Protein AF-A0A9X9LPB0-F1 (afdb_monomer)

Radius of gyration: 14.58 Å; Cα contacts (8 Å, |Δi|>4): 111; chains: 1; bounding box: 39×26×36 Å

pLDDT: mean 71.92, std 12.3, range [41.28, 88.25]

InterPro domains:
  IPR000630 Small ribosomal subunit protein uS8 [PTHR11758] (11-104)
  IPR035987 Small ribosomal subunit protein uS8 superfamily [SSF56047] (11-104)

Secondary structure (DSSP, 8-state):
-HHHH-B--TTT--EEEE-S--TTHHHHHHHHHHHHEEEEEETTTTEEEEEE-S--------SS-----GGGHHHHHHHH-SBTTB---EEEETTEEEETTTT-

Solvent-accessible surface area (backbone atoms only — not comparable to full-atom values): 6801 Å² total; per-residue (Å²): 109,72,88,78,24,59,58,58,57,94,82,80,54,46,50,32,44,38,62,74,70,44,89,66,56,55,55,49,49,52,62,52,32,77,75,66,44,51,78,50,72,47,86,89,67,55,35,39,39,35,42,49,80,76,78,80,86,82,85,86,81,76,81,76,83,75,90,77,55,84,85,50,48,64,61,52,43,66,74,73,32,95,41,94,93,42,83,85,61,78,42,84,53,101,91,39,67,37,41,66,84,76,69,109

Nearest PDB structures (foldseek):
  6zj3-assembly1_SJ  TM=8.717E-01  e=4.193E-08  Euglena gracilis
  5juu-assembly1_TB  TM=8.291E-01  e=1.051E-08  Saccharomyces cerevisiae
  6y7c-assembly1_W  TM=8.686E-01  e=5.743E-08  Saccharomyces cerevisiae S288C
  7wtp-assembly1_SW  TM=7.767E-01  e=1.971E-08  Saccharomyces cerevisiae
  6zu5-assembly1_SW0  TM=8.523E-01  e=6.423E-06  Paranosema locustae

Foldseek 3Di:
DVVPQFPDPDDDALKTKGPAQDPQVVLVVVQVCVPFWDWDDPPPPNIIIIRGPPPDPDDDDDPPQDDDDLVCVVVVCVVPPPDPVGDWDWHQDPVGTDTNVRVD

Sequence (104 aa):
MLSRSLTVPRREAKVGLIRPYSKVNIPFLTVITKQEFEITADHQAENIVVNLTGRLNLCGVINPRFSVQLKDLEKWQNNLLPSYQFGFIVLTTSAGFMNREEAR

Structure (mmCIF, N/CA/C/O backbone):
data_AF-A0A9X9LPB0-F1
#
_entry.id   AF-A0A9X9LPB0-F1
#
loop_
_atom_site.group_PDB
_atom_site.id
_atom_site.type_symbol
_atom_site.label_atom_id
_atom_site.label_alt_id
_atom_site.label_comp_id
_atom_site.label_asym_id
_atom_site.label_entity_id
_atom_site.label_seq_id
_atom_site.pdbx_PDB_ins_code
_atom_site.Cartn_x
_atom_site.Cartn_y
_atom_site.Cartn_z
_atom_site.occupancy
_atom_site.B_iso_or_equiv
_atom_site.auth_seq_id
_atom_site.auth_comp_id
_atom_site.auth_asym_id
_atom_site.auth_atom_id
_atom_site.pdbx_PDB_model_num
ATOM 1 N N . MET A 1 1 ? 8.627 -9.222 -2.392 1.00 46.34 1 MET A N 1
ATOM 2 C CA . MET A 1 1 ? 9.188 -8.924 -3.730 1.00 46.34 1 MET A CA 1
ATOM 3 C C . MET A 1 1 ? 9.549 -7.447 -3.831 1.00 46.34 1 MET A C 1
ATOM 5 O O . MET A 1 1 ? 10.728 -7.167 -3.964 1.00 46.34 1 MET A O 1
ATOM 9 N N . LEU A 1 2 ? 8.602 -6.523 -3.612 1.00 51.59 2 LEU A N 1
ATOM 10 C CA . LEU A 1 2 ? 8.854 -5.069 -3.640 1.00 51.59 2 LEU A CA 1
ATOM 11 C C . LEU A 1 2 ? 9.904 -4.577 -2.622 1.00 51.59 2 LEU A C 1
ATOM 13 O O . LEU A 1 2 ? 10.730 -3.740 -2.964 1.00 51.59 2 LEU A O 1
ATOM 17 N N . SER A 1 3 ? 9.954 -5.160 -1.417 1.00 41.62 3 SER A N 1
ATOM 18 C CA . SER A 1 3 ? 10.933 -4.790 -0.378 1.00 41.62 3 SER A CA 1
ATOM 19 C C . SER A 1 3 ? 12.393 -5.125 -0.713 1.00 41.62 3 SER A C 1
ATOM 21 O O . SER A 1 3 ? 13.296 -4.613 -0.064 1.00 41.62 3 SER A O 1
ATOM 23 N N . ARG A 1 4 ? 12.634 -6.001 -1.699 1.00 41.28 4 ARG A N 1
ATOM 24 C CA . ARG A 1 4 ? 13.970 -6.506 -2.059 1.00 41.28 4 ARG A CA 1
ATOM 25 C C . ARG A 1 4 ? 14.416 -6.064 -3.459 1.00 41.28 4 ARG A C 1
ATOM 27 O O . ARG A 1 4 ? 15.598 -6.153 -3.761 1.00 41.28 4 ARG A O 1
ATOM 34 N N . SER A 1 5 ? 13.484 -5.610 -4.303 1.00 43.50 5 SER A N 1
ATOM 35 C CA . SER A 1 5 ? 13.745 -5.198 -5.688 1.00 43.50 5 SER A CA 1
ATOM 36 C C . SER A 1 5 ? 13.991 -3.702 -5.854 1.00 43.50 5 SER A C 1
ATOM 38 O O . SER A 1 5 ? 14.639 -3.320 -6.819 1.00 43.50 5 SER A O 1
ATOM 40 N N . LEU A 1 6 ? 13.487 -2.861 -4.944 1.00 51.38 6 LEU A N 1
ATOM 41 C CA . LEU A 1 6 ? 13.708 -1.413 -4.963 1.00 51.38 6 LEU A CA 1
ATOM 42 C C . LEU A 1 6 ? 15.127 -1.100 -4.475 1.00 51.38 6 LEU A C 1
ATOM 44 O O . LEU A 1 6 ? 15.359 -0.797 -3.307 1.00 51.38 6 LEU A O 1
ATOM 48 N N . THR A 1 7 ? 16.098 -1.196 -5.381 1.00 46.16 7 THR A N 1
ATOM 49 C CA . THR A 1 7 ? 17.438 -0.659 -5.128 1.00 46.16 7 THR A CA 1
ATOM 50 C C . THR A 1 7 ? 17.371 0.842 -5.369 1.00 46.16 7 THR A C 1
ATOM 52 O O . THR A 1 7 ? 17.422 1.285 -6.512 1.00 46.16 7 THR A O 1
ATOM 55 N N . VAL A 1 8 ? 17.200 1.619 -4.299 1.00 53.59 8 VAL A N 1
ATOM 56 C CA . VAL A 1 8 ? 17.291 3.083 -4.349 1.00 53.59 8 VAL A CA 1
ATOM 57 C C . VAL A 1 8 ? 18.749 3.469 -4.060 1.00 53.59 8 VAL A C 1
ATOM 59 O O . VAL A 1 8 ? 19.234 3.197 -2.957 1.00 53.59 8 VAL A O 1
ATOM 62 N N . PRO A 1 9 ? 19.494 4.051 -5.022 1.00 43.97 9 PRO A N 1
ATOM 63 C CA . PRO A 1 9 ? 20.860 4.513 -4.793 1.00 43.97 9 PRO A CA 1
ATOM 64 C C . PRO A 1 9 ? 20.909 5.501 -3.626 1.00 43.97 9 PRO A C 1
ATOM 66 O O . PRO A 1 9 ? 20.169 6.482 -3.581 1.00 43.97 9 PRO A O 1
ATOM 69 N N . ARG A 1 10 ? 21.796 5.227 -2.669 1.00 48.44 10 ARG A N 1
ATOM 70 C CA . ARG A 1 10 ? 21.718 5.694 -1.279 1.00 48.44 10 ARG A CA 1
ATOM 71 C C . ARG A 1 10 ? 21.913 7.196 -1.028 1.00 48.44 10 ARG A C 1
ATOM 73 O O . ARG A 1 10 ? 22.097 7.543 0.133 1.00 48.44 10 ARG A O 1
ATOM 80 N N . ARG A 1 11 ? 21.900 8.085 -2.030 1.00 47.09 11 ARG A N 1
ATOM 81 C CA . ARG A 1 11 ? 22.118 9.523 -1.771 1.00 47.09 11 ARG A CA 1
ATOM 82 C C . ARG A 1 11 ? 21.291 10.555 -2.532 1.00 47.09 11 ARG A C 1
ATOM 84 O O . ARG A 1 11 ? 21.123 11.613 -1.961 1.00 47.09 11 ARG A O 1
ATOM 91 N N . GLU A 1 12 ? 20.724 10.306 -3.710 1.00 48.53 12 GLU A N 1
ATOM 92 C CA . GLU A 1 12 ? 20.001 11.388 -4.429 1.00 48.53 12 GLU A CA 1
ATOM 93 C C . GLU A 1 12 ? 19.165 10.898 -5.622 1.00 48.53 12 GLU A C 1
ATOM 95 O O . GLU A 1 12 ? 18.697 11.677 -6.452 1.00 48.53 12 GLU A O 1
ATOM 100 N N . ALA A 1 13 ? 18.988 9.586 -5.761 1.00 52.31 13 ALA A N 1
ATOM 101 C CA . ALA A 1 13 ? 18.378 9.041 -6.958 1.00 52.31 13 ALA A CA 1
ATOM 102 C C . ALA A 1 13 ? 16.851 9.076 -6.858 1.00 52.31 13 ALA A C 1
ATOM 104 O O . ALA A 1 13 ? 16.228 8.237 -6.210 1.00 52.31 13 ALA A O 1
ATOM 105 N N . LYS A 1 14 ? 16.258 10.009 -7.606 1.00 58.78 14 LYS A N 1
ATOM 106 C CA . LYS A 1 14 ? 14.830 10.078 -7.955 1.00 58.78 14 LYS A CA 1
ATOM 107 C C . LYS A 1 14 ? 14.360 8.892 -8.809 1.00 58.78 14 LYS A C 1
ATOM 109 O O . LYS A 1 14 ? 13.255 8.930 -9.322 1.00 58.78 14 LYS A O 1
ATOM 114 N N . VAL A 1 15 ? 15.185 7.865 -9.015 1.00 61.22 15 VAL A N 1
ATOM 115 C CA . VAL A 1 15 ? 14.931 6.780 -9.966 1.00 61.22 15 VAL A CA 1
ATOM 116 C C . VAL A 1 15 ? 15.126 5.443 -9.260 1.00 61.22 15 VAL A C 1
ATOM 118 O O . VAL A 1 15 ? 16.235 5.102 -8.845 1.00 61.22 15 VAL A O 1
ATOM 121 N N . GLY A 1 16 ? 14.033 4.702 -9.095 1.00 69.56 16 GLY A N 1
ATOM 122 C CA . GLY A 1 16 ? 14.012 3.345 -8.564 1.00 69.56 16 GLY A CA 1
ATOM 123 C C . GLY A 1 16 ? 13.871 2.331 -9.694 1.00 69.56 16 GLY A C 1
ATOM 124 O O . GLY A 1 16 ? 12.967 2.432 -10.520 1.00 69.56 16 GLY A O 1
ATOM 125 N N . LEU A 1 17 ? 14.750 1.331 -9.723 1.00 69.75 17 LEU A N 1
ATOM 126 C CA . LEU A 1 17 ? 14.654 0.208 -10.656 1.00 69.75 17 LEU A CA 1
ATOM 127 C C . LEU A 1 17 ? 13.928 -0.950 -9.973 1.00 69.75 17 LEU A C 1
ATOM 129 O O . LEU A 1 17 ? 14.321 -1.358 -8.883 1.00 69.75 17 LEU A O 1
ATOM 133 N N . ILE A 1 18 ? 12.893 -1.497 -10.611 1.00 74.12 18 ILE A N 1
ATOM 134 C CA . ILE A 1 18 ? 12.177 -2.685 -10.137 1.00 74.12 18 ILE A CA 1
ATOM 135 C C . ILE A 1 18 ? 12.466 -3.846 -11.089 1.00 74.12 18 ILE A C 1
ATOM 137 O O . ILE A 1 18 ? 12.132 -3.794 -12.273 1.00 74.12 18 ILE A O 1
ATOM 141 N N . ARG A 1 19 ? 13.049 -4.917 -10.536 1.00 67.56 19 ARG A N 1
ATOM 142 C CA . ARG A 1 19 ? 13.221 -6.225 -11.189 1.00 67.56 19 ARG A CA 1
ATOM 143 C C . ARG A 1 19 ? 12.508 -7.309 -10.373 1.00 67.56 19 ARG A C 1
ATOM 145 O O . ARG A 1 19 ? 12.708 -7.314 -9.154 1.00 67.56 19 ARG A O 1
ATOM 152 N N . PRO A 1 20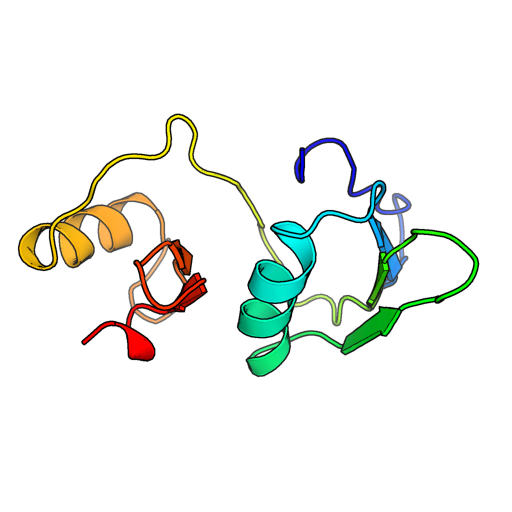 ? 11.735 -8.253 -10.950 1.00 65.56 20 PRO A N 1
ATOM 153 C CA . PRO A 1 20 ? 11.376 -8.479 -12.360 1.00 65.56 20 PRO A CA 1
ATOM 154 C C . PRO A 1 20 ? 10.000 -7.902 -12.766 1.00 65.56 20 PRO A C 1
ATOM 156 O O . PRO A 1 20 ? 9.148 -7.611 -11.915 1.00 65.56 20 PRO A O 1
ATOM 159 N N . TYR A 1 21 ? 9.763 -7.807 -14.078 1.00 66.94 21 TYR A N 1
ATOM 160 C CA . TYR A 1 21 ? 8.455 -7.520 -14.671 1.00 66.94 21 TYR A CA 1
ATOM 161 C C . TYR A 1 21 ? 7.443 -8.603 -14.276 1.00 66.94 21 TYR A C 1
ATOM 163 O O . TYR A 1 21 ? 7.612 -9.781 -14.581 1.00 66.94 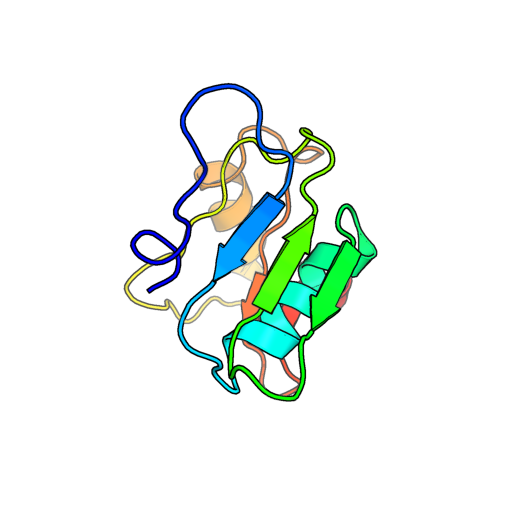21 TYR A O 1
ATOM 171 N N . SER A 1 22 ? 6.380 -8.227 -13.562 1.00 68.81 22 SER A N 1
ATOM 172 C CA . SER A 1 22 ? 5.321 -9.168 -13.194 1.00 68.81 22 SER A CA 1
ATOM 173 C C . SER A 1 22 ? 3.949 -8.586 -13.502 1.00 68.81 22 SER A C 1
ATOM 175 O O . SER A 1 22 ? 3.713 -7.391 -13.312 1.00 68.81 22 SER A O 1
ATOM 177 N N . LYS A 1 23 ? 3.018 -9.458 -13.914 1.00 71.81 23 LYS A N 1
ATOM 178 C CA . LYS A 1 23 ? 1.614 -9.105 -14.197 1.00 71.81 23 LYS A CA 1
ATOM 179 C C . LYS A 1 23 ? 0.905 -8.448 -13.008 1.00 71.81 23 LYS A C 1
ATOM 181 O O . LYS A 1 23 ? -0.108 -7.794 -13.192 1.00 71.81 23 LYS A O 1
ATOM 186 N N . VAL A 1 24 ? 1.432 -8.635 -11.798 1.00 74.88 24 VAL A N 1
ATOM 187 C CA . VAL A 1 24 ? 0.893 -8.073 -10.555 1.00 74.88 24 VAL A CA 1
ATOM 188 C C . VAL A 1 24 ? 1.474 -6.690 -10.258 1.00 74.88 24 VAL A C 1
ATOM 190 O O . VAL A 1 24 ? 0.760 -5.823 -9.762 1.00 74.88 24 VAL A O 1
ATOM 193 N N . ASN A 1 25 ? 2.750 -6.457 -10.577 1.00 75.50 25 ASN A N 1
ATOM 194 C CA . ASN A 1 25 ? 3.414 -5.194 -10.256 1.00 75.50 25 ASN A CA 1
ATOM 195 C C . ASN A 1 25 ? 2.925 -4.040 -11.144 1.00 75.50 25 ASN A C 1
ATOM 197 O O . ASN A 1 25 ? 2.833 -2.923 -10.659 1.00 75.50 25 ASN A O 1
ATOM 201 N N . ILE A 1 26 ? 2.586 -4.282 -12.414 1.00 76.75 26 ILE A N 1
ATOM 202 C CA . ILE A 1 26 ? 2.200 -3.201 -13.345 1.00 76.75 26 ILE A CA 1
ATOM 203 C C . ILE A 1 26 ? 0.840 -2.591 -12.987 1.00 76.75 26 ILE A C 1
ATOM 205 O O . ILE A 1 26 ? 0.774 -1.368 -12.861 1.00 76.75 26 ILE A O 1
ATOM 209 N N . PRO A 1 27 ? -0.233 -3.375 -12.753 1.00 78.00 27 PRO A N 1
ATOM 210 C CA . PRO A 1 27 ? -1.511 -2.797 -12.348 1.00 78.00 27 PRO A CA 1
ATOM 211 C C . PRO A 1 27 ? -1.406 -2.122 -10.978 1.00 78.00 27 PRO A C 1
ATOM 213 O O . PRO A 1 27 ? -1.964 -1.051 -10.777 1.00 78.00 27 PRO A O 1
ATOM 216 N N . PHE A 1 28 ? -0.624 -2.700 -10.059 1.00 78.12 28 PHE A N 1
ATOM 217 C CA . PHE A 1 28 ? -0.353 -2.102 -8.752 1.00 78.12 28 PHE A CA 1
ATOM 218 C C . PHE A 1 28 ? 0.344 -0.739 -8.869 1.00 78.12 28 PHE A C 1
ATOM 220 O O . PHE A 1 28 ? -0.100 0.238 -8.271 1.00 78.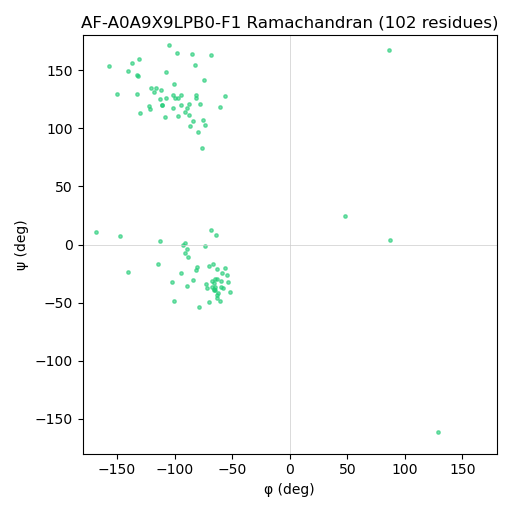12 28 PHE A O 1
ATOM 227 N N . LEU A 1 29 ? 1.403 -0.650 -9.678 1.00 76.50 29 LEU A N 1
ATOM 228 C CA . LEU A 1 29 ? 2.106 0.60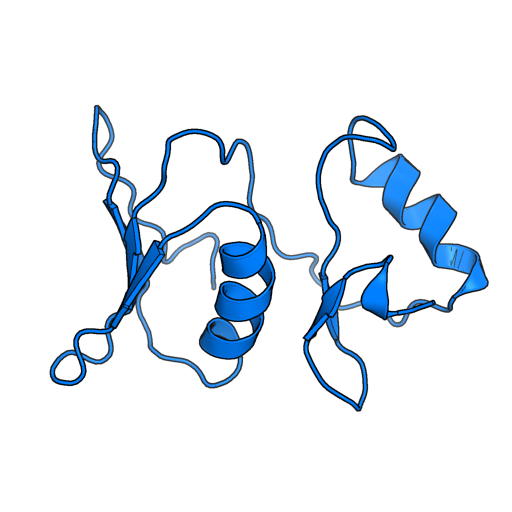6 -9.923 1.00 76.50 29 LEU A CA 1
ATOM 229 C C . LEU A 1 29 ? 1.219 1.615 -10.666 1.00 76.50 29 LEU A C 1
ATOM 231 O O . LEU A 1 29 ? 1.306 2.797 -10.368 1.00 76.50 29 LEU A O 1
ATOM 235 N N . THR A 1 30 ? 0.320 1.163 -11.546 1.00 77.00 30 THR A N 1
ATOM 236 C CA . THR A 1 30 ? -0.634 2.026 -12.272 1.00 77.00 30 THR A CA 1
ATOM 237 C C . THR A 1 30 ? -1.592 2.759 -11.320 1.00 77.00 30 THR A C 1
ATOM 239 O O . THR A 1 30 ? -1.868 3.949 -11.482 1.00 77.00 30 THR A O 1
ATOM 242 N N . VAL A 1 31 ? -2.088 2.064 -10.293 1.00 76.25 31 VAL A N 1
ATOM 243 C CA . VAL A 1 31 ? -2.961 2.658 -9.264 1.00 76.25 31 VAL A CA 1
ATOM 244 C C . VAL A 1 31 ? -2.207 3.715 -8.455 1.00 76.25 31 VAL A C 1
ATOM 246 O O . VAL A 1 31 ? -2.740 4.785 -8.175 1.00 76.25 31 VAL A O 1
ATOM 249 N N . ILE A 1 32 ? -0.939 3.447 -8.147 1.00 74.31 32 ILE A N 1
ATOM 250 C CA . ILE A 1 32 ? -0.065 4.357 -7.401 1.00 74.31 32 ILE A CA 1
ATOM 251 C C . ILE A 1 32 ? 0.353 5.574 -8.253 1.00 74.31 32 ILE A C 1
ATOM 253 O O . ILE A 1 32 ? 0.402 6.697 -7.748 1.00 74.31 32 ILE A O 1
ATOM 257 N N . THR A 1 33 ? 0.599 5.397 -9.557 1.00 67.69 33 THR A N 1
ATOM 258 C CA . THR A 1 33 ? 0.952 6.502 -10.467 1.00 67.69 33 THR A CA 1
ATOM 259 C C . THR A 1 33 ? -0.152 7.520 -10.652 1.00 67.69 33 THR A C 1
ATOM 261 O O . THR A 1 33 ? 0.168 8.687 -10.846 1.00 67.69 33 THR A O 1
ATOM 264 N N . LYS A 1 34 ? -1.434 7.123 -10.557 1.00 66.12 34 LYS A N 1
ATOM 265 C CA . LYS A 1 34 ? -2.551 8.082 -10.641 1.00 66.12 34 LYS A CA 1
ATOM 266 C C . LYS A 1 34 ? -2.413 9.216 -9.624 1.00 66.12 34 LYS A C 1
ATOM 268 O O . LYS A 1 34 ? -2.962 10.288 -9.846 1.00 66.12 34 LYS A O 1
ATOM 273 N N . GLN A 1 35 ? -1.719 8.969 -8.515 1.00 62.72 35 GLN A N 1
ATOM 274 C CA . GLN A 1 35 ? -1.554 9.950 -7.458 1.00 62.72 35 GLN A CA 1
ATOM 275 C C . GLN A 1 35 ? -0.192 10.652 -7.515 1.00 62.72 35 GLN A C 1
ATOM 277 O O . GLN A 1 35 ? -0.191 11.878 -7.445 1.00 62.72 35 GLN A O 1
ATOM 282 N N . GLU A 1 36 ? 0.951 9.949 -7.644 1.00 59.94 36 GLU A N 1
ATOM 283 C CA . GLU A 1 36 ? 2.252 10.600 -7.344 1.00 59.94 36 GLU A CA 1
ATOM 284 C C . GLU A 1 36 ? 3.511 10.175 -8.149 1.00 59.94 36 GLU A C 1
ATOM 286 O O . GLU A 1 36 ? 4.607 10.648 -7.826 1.00 59.94 36 GLU A O 1
ATOM 291 N N . PHE A 1 37 ? 3.419 9.341 -9.200 1.00 64.31 37 PHE A N 1
ATOM 292 C CA . PHE A 1 37 ? 4.615 8.803 -9.894 1.00 64.31 37 PHE A CA 1
ATOM 293 C C . PHE A 1 37 ? 4.515 8.799 -11.419 1.00 64.31 37 PHE A C 1
ATOM 295 O O . PHE A 1 37 ? 3.427 8.703 -11.979 1.00 64.31 37 PHE A O 1
ATOM 302 N N . GLU A 1 38 ? 5.674 8.798 -12.081 1.00 62.00 38 GLU A N 1
ATOM 303 C CA . GLU A 1 38 ? 5.812 8.544 -13.516 1.00 62.00 38 GLU A CA 1
ATOM 304 C C . GLU A 1 38 ? 6.546 7.209 -13.725 1.00 62.00 38 GLU A C 1
ATOM 306 O O . GLU A 1 38 ? 7.629 6.985 -13.170 1.00 62.00 38 GLU A O 1
ATOM 311 N N . ILE A 1 39 ? 5.941 6.298 -14.493 1.00 66.94 39 ILE A N 1
ATOM 312 C CA . ILE A 1 39 ? 6.566 5.025 -14.875 1.00 66.94 39 ILE A CA 1
ATOM 313 C C . ILE A 1 39 ? 7.118 5.165 -16.286 1.00 66.94 39 ILE A C 1
ATOM 315 O O . ILE A 1 39 ? 6.375 5.443 -17.225 1.00 66.94 39 ILE A O 1
ATOM 319 N N . THR A 1 40 ? 8.401 4.863 -16.448 1.00 65.75 40 THR A N 1
ATOM 320 C CA . THR A 1 40 ? 9.002 4.637 -17.760 1.00 65.75 40 THR A CA 1
ATOM 321 C C . THR A 1 40 ? 9.293 3.146 -17.885 1.00 65.75 40 THR A C 1
ATOM 323 O O . THR A 1 40 ? 10.144 2.590 -17.187 1.00 65.75 40 THR A O 1
ATOM 326 N N . ALA A 1 41 ? 8.531 2.465 -18.738 1.00 59.56 41 ALA A N 1
ATOM 327 C CA . ALA A 1 41 ? 8.758 1.059 -19.037 1.00 59.56 41 ALA A CA 1
ATOM 328 C C . ALA A 1 41 ? 9.735 0.951 -20.210 1.00 59.56 41 ALA A C 1
ATOM 330 O O . ALA A 1 41 ? 9.424 1.391 -21.315 1.00 59.56 41 ALA A O 1
ATOM 331 N N . ASP A 1 42 ? 10.899 0.348 -19.977 1.00 62.91 42 ASP A N 1
ATOM 332 C CA . ASP A 1 42 ? 11.803 -0.008 -21.063 1.00 62.91 42 ASP A CA 1
ATOM 333 C C . ASP A 1 42 ? 11.395 -1.388 -21.588 1.00 62.91 42 ASP A C 1
ATOM 335 O O . ASP A 1 42 ? 11.617 -2.418 -20.940 1.00 62.91 42 ASP A O 1
ATOM 339 N N . HIS A 1 43 ? 10.701 -1.404 -22.729 1.00 58.41 43 HIS A N 1
ATOM 340 C CA . HIS A 1 43 ? 10.052 -2.611 -23.244 1.00 58.41 43 HIS A CA 1
ATOM 341 C C . HIS A 1 43 ? 11.060 -3.724 -23.582 1.00 58.41 43 HIS A C 1
ATOM 343 O O . HIS A 1 43 ? 10.681 -4.895 -23.605 1.00 58.41 43 HIS A O 1
ATOM 349 N N . GLN A 1 44 ? 12.336 -3.376 -23.793 1.00 65.12 44 GLN A N 1
ATOM 350 C CA . GLN A 1 44 ? 13.401 -4.320 -24.137 1.00 65.12 44 GLN A CA 1
ATOM 351 C C . GLN A 1 44 ? 13.995 -5.056 -22.928 1.00 65.12 44 GLN A C 1
ATOM 353 O O . GLN A 1 44 ? 14.592 -6.114 -23.103 1.00 65.12 44 GLN A O 1
ATOM 358 N N . ALA A 1 45 ? 13.862 -4.519 -21.709 1.00 58.78 45 ALA A N 1
ATOM 359 C CA . ALA A 1 45 ? 14.721 -4.924 -20.593 1.00 58.78 45 ALA A CA 1
ATOM 360 C C . ALA A 1 45 ? 14.016 -5.682 -19.450 1.00 58.78 45 ALA A C 1
ATOM 362 O O . ALA A 1 45 ? 14.665 -5.950 -18.441 1.00 58.78 45 ALA A O 1
ATOM 363 N N . GLU A 1 46 ? 12.713 -5.986 -19.554 1.00 66.44 46 GLU A N 1
ATOM 364 C CA . GLU A 1 46 ? 11.878 -6.530 -18.451 1.00 66.44 46 GLU A CA 1
ATOM 365 C C . GLU A 1 46 ? 12.026 -5.754 -17.122 1.00 66.44 46 GLU A C 1
ATOM 367 O O . GLU A 1 46 ? 11.801 -6.273 -16.022 1.00 66.44 46 GLU A O 1
ATOM 372 N N . ASN A 1 47 ? 12.421 -4.486 -17.219 1.00 71.06 47 ASN A N 1
ATOM 373 C CA . ASN A 1 47 ? 12.729 -3.631 -16.088 1.00 71.06 47 ASN A CA 1
ATOM 374 C C . ASN A 1 47 ? 11.732 -2.484 -16.064 1.00 71.06 47 ASN A C 1
ATOM 376 O O . ASN A 1 47 ? 11.462 -1.852 -17.085 1.00 71.06 47 ASN A O 1
ATOM 380 N N . ILE A 1 48 ? 11.203 -2.202 -14.877 1.00 72.94 48 ILE A N 1
ATOM 381 C CA . ILE A 1 48 ? 10.338 -1.046 -14.668 1.00 72.94 48 ILE A CA 1
ATOM 382 C C . ILE A 1 48 ? 11.188 0.027 -14.001 1.00 72.94 48 ILE A C 1
ATOM 384 O O . ILE A 1 48 ? 11.704 -0.184 -12.898 1.00 72.94 48 ILE A O 1
ATOM 388 N N . VAL A 1 49 ? 11.350 1.158 -14.684 1.00 73.25 49 VAL A N 1
ATOM 389 C CA . VAL A 1 49 ? 12.006 2.342 -14.136 1.00 73.25 49 VAL A CA 1
ATOM 390 C C . VAL A 1 49 ? 10.917 3.241 -13.563 1.00 73.25 49 VAL A C 1
ATOM 392 O O . VAL A 1 49 ? 9.988 3.638 -14.266 1.00 73.25 49 VAL A O 1
ATOM 395 N N . VAL A 1 50 ? 10.994 3.520 -12.265 1.00 75.06 50 VAL A N 1
ATOM 396 C CA . VAL A 1 50 ? 10.038 4.377 -11.560 1.00 75.06 50 VAL A CA 1
ATOM 397 C C . VAL A 1 50 ? 10.743 5.660 -11.159 1.00 75.06 50 VAL A C 1
ATOM 399 O O . VAL A 1 50 ? 11.698 5.622 -10.380 1.00 75.06 50 VAL A O 1
ATOM 402 N N . ASN A 1 51 ? 10.247 6.794 -11.649 1.00 72.50 51 ASN A N 1
ATOM 403 C CA . ASN A 1 51 ? 10.720 8.099 -11.216 1.00 72.50 51 ASN A CA 1
ATOM 404 C C . ASN A 1 51 ? 9.930 8.537 -9.974 1.00 72.50 51 ASN A C 1
ATOM 406 O O . ASN A 1 51 ? 8.728 8.796 -10.022 1.00 72.50 51 ASN A O 1
ATOM 410 N N . LEU A 1 52 ? 10.619 8.586 -8.836 1.00 71.75 52 LEU A N 1
ATOM 411 C CA . LEU A 1 52 ? 10.117 9.033 -7.545 1.00 71.75 52 LEU A CA 1
ATOM 412 C C . LEU A 1 52 ? 10.296 1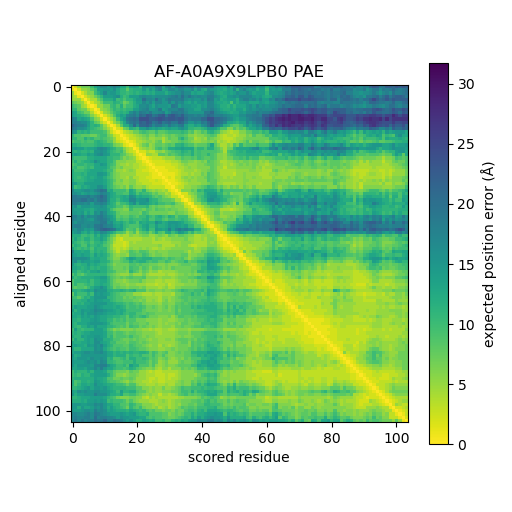0.553 -7.422 1.00 71.75 52 LEU A C 1
ATOM 414 O O . LEU A 1 52 ? 11.411 11.071 -7.425 1.00 71.75 52 LEU A O 1
ATOM 418 N N . THR A 1 53 ? 9.195 11.271 -7.218 1.00 69.44 53 THR A N 1
ATOM 419 C CA . THR A 1 53 ? 9.162 12.725 -6.959 1.00 69.44 53 THR A CA 1
ATOM 420 C C . THR A 1 53 ? 9.646 13.113 -5.554 1.00 69.44 53 THR A C 1
ATOM 422 O O . THR A 1 53 ? 9.708 14.297 -5.232 1.00 69.44 53 THR A O 1
ATOM 425 N N . GLY A 1 54 ? 10.013 12.137 -4.713 1.00 66.12 54 GLY A N 1
ATOM 426 C CA . GLY A 1 54 ? 10.490 12.350 -3.340 1.00 66.12 54 GLY A CA 1
ATOM 427 C C . GLY A 1 54 ? 9.387 12.431 -2.278 1.00 66.12 54 GLY A C 1
ATOM 428 O O . GLY A 1 54 ? 9.694 12.658 -1.115 1.00 66.12 54 GLY A O 1
ATOM 429 N N . ARG A 1 55 ? 8.116 12.221 -2.652 1.00 70.75 55 ARG A N 1
ATOM 430 C CA . ARG A 1 55 ? 6.966 12.194 -1.723 1.00 70.75 55 ARG A CA 1
ATOM 431 C C . ARG A 1 55 ? 6.672 10.816 -1.122 1.00 70.75 55 ARG A C 1
ATOM 433 O O . ARG A 1 55 ? 5.898 10.700 -0.176 1.00 70.75 55 ARG A O 1
ATOM 440 N N . LEU A 1 56 ? 7.307 9.767 -1.647 1.00 71.44 56 LEU A N 1
ATOM 441 C CA . LEU A 1 56 ? 7.143 8.409 -1.137 1.00 71.44 56 LEU A CA 1
ATOM 442 C C . LEU A 1 56 ? 7.909 8.242 0.177 1.00 71.44 56 LEU A C 1
ATOM 444 O O . LEU A 1 56 ? 9.131 8.121 0.170 1.00 71.44 56 LEU A O 1
ATOM 448 N N . ASN A 1 57 ? 7.178 8.175 1.288 1.00 73.00 57 ASN A N 1
ATOM 449 C CA . ASN A 1 57 ? 7.762 7.872 2.596 1.00 73.00 57 ASN A CA 1
ATOM 450 C C . ASN A 1 57 ? 8.015 6.368 2.765 1.00 73.00 57 ASN A C 1
ATOM 452 O O . ASN A 1 57 ? 9.124 5.945 3.084 1.00 73.00 57 ASN A O 1
ATOM 456 N N . LEU A 1 58 ? 6.979 5.549 2.548 1.00 74.94 58 LEU A N 1
ATOM 457 C CA . LEU A 1 58 ? 7.037 4.101 2.729 1.00 74.94 58 LEU A CA 1
ATOM 458 C C . LEU A 1 58 ? 6.067 3.403 1.771 1.00 74.94 58 LEU A C 1
ATOM 460 O O . LEU A 1 58 ? 4.882 3.722 1.736 1.00 74.94 58 LEU A O 1
ATOM 464 N N . CYS A 1 59 ? 6.562 2.408 1.036 1.00 76.94 59 CYS A N 1
ATOM 465 C CA . CYS A 1 59 ? 5.738 1.474 0.275 1.00 76.94 59 CYS A CA 1
ATOM 466 C C . CYS A 1 59 ? 6.051 0.057 0.758 1.00 76.94 59 CYS A C 1
ATOM 468 O O . CYS A 1 59 ? 7.193 -0.400 0.695 1.00 76.94 59 CYS A O 1
ATOM 470 N N . GLY A 1 60 ? 5.034 -0.622 1.281 1.00 78.56 60 GLY A N 1
ATOM 471 C CA . GLY A 1 60 ? 5.148 -1.955 1.855 1.00 78.56 60 GLY A CA 1
ATOM 472 C C . GLY A 1 60 ? 4.077 -2.888 1.310 1.00 78.56 60 GLY A C 1
ATOM 473 O O . GLY A 1 60 ? 3.048 -2.455 0.798 1.00 78.56 60 GLY A O 1
ATOM 474 N N . VAL A 1 61 ? 4.324 -4.189 1.431 1.00 82.31 61 VAL A N 1
ATOM 475 C CA . VAL A 1 61 ? 3.334 -5.229 1.130 1.00 82.31 61 VAL A CA 1
ATOM 476 C C . VAL A 1 61 ? 2.946 -5.898 2.437 1.00 82.31 61 VAL A C 1
ATOM 478 O O . VAL A 1 61 ? 3.820 -6.282 3.211 1.00 82.31 61 VAL A O 1
ATOM 481 N N . ILE A 1 62 ? 1.647 -6.074 2.657 1.00 85.06 62 ILE A N 1
ATOM 482 C CA . ILE A 1 62 ? 1.114 -6.812 3.804 1.00 85.06 62 ILE A CA 1
ATOM 483 C C . ILE A 1 62 ? 1.174 -8.309 3.484 1.00 85.06 62 ILE A C 1
ATOM 485 O O . ILE A 1 62 ? 0.684 -8.744 2.439 1.00 85.06 62 ILE A O 1
ATOM 489 N N . ASN A 1 63 ? 1.799 -9.092 4.365 1.00 81.31 63 ASN A N 1
ATOM 490 C CA . ASN A 1 63 ? 1.927 -10.540 4.219 1.00 81.31 63 ASN A CA 1
ATOM 491 C C . ASN A 1 63 ? 1.548 -11.246 5.532 1.00 81.31 63 ASN A C 1
ATOM 493 O O . ASN A 1 63 ? 2.123 -10.887 6.562 1.00 81.31 63 ASN A O 1
ATOM 497 N N . PRO A 1 64 ? 0.660 -12.261 5.517 1.00 88.06 64 PRO A N 1
ATOM 498 C CA . PRO A 1 64 ? -0.097 -12.802 4.375 1.00 88.06 64 PRO A CA 1
ATOM 499 C C . PRO A 1 64 ? -1.154 -11.825 3.825 1.00 88.06 64 PRO A C 1
ATOM 501 O O . PRO A 1 64 ? -1.515 -10.850 4.478 1.00 88.06 64 PRO A O 1
ATOM 504 N N . ARG A 1 65 ? -1.650 -12.069 2.603 1.00 86.50 65 ARG A N 1
ATOM 505 C CA . ARG A 1 65 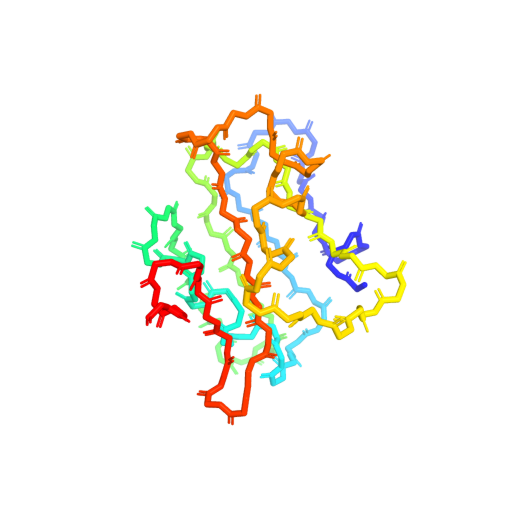? -2.757 -11.284 2.029 1.00 86.50 65 ARG A CA 1
ATOM 506 C C . ARG A 1 65 ? -4.062 -11.677 2.721 1.00 86.50 65 ARG A C 1
ATOM 508 O O . ARG A 1 65 ? -4.610 -12.739 2.437 1.00 86.50 65 ARG A O 1
ATOM 515 N N . PHE A 1 66 ? -4.530 -10.839 3.639 1.00 87.12 66 PHE A N 1
ATOM 516 C CA . PHE A 1 66 ? -5.780 -11.069 4.358 1.00 87.12 66 PHE A CA 1
ATOM 517 C C . PHE A 1 66 ? -6.995 -10.798 3.465 1.00 87.12 66 PHE A C 1
ATOM 519 O O . PHE A 1 66 ? -7.000 -9.850 2.680 1.00 87.12 66 PHE A O 1
ATOM 526 N N . SER A 1 67 ? -8.036 -11.621 3.608 1.00 85.56 67 SER A N 1
ATOM 527 C CA . SER A 1 67 ? -9.359 -11.302 3.073 1.00 85.56 67 SER A CA 1
ATOM 528 C C . SER A 1 67 ? -10.022 -10.302 4.017 1.00 85.56 67 SER A C 1
ATOM 530 O O . SER A 1 67 ? -10.158 -10.576 5.208 1.00 85.56 67 SER A O 1
ATOM 532 N N . VAL A 1 68 ? -10.374 -9.126 3.501 1.00 84.38 68 VAL A N 1
ATOM 533 C CA . VAL A 1 68 ? -10.930 -8.020 4.287 1.00 84.38 68 VAL A CA 1
ATOM 534 C C . VAL A 1 68 ? -12.337 -7.726 3.784 1.00 84.38 68 VAL A C 1
ATOM 536 O O . VAL A 1 68 ? -12.548 -7.589 2.580 1.00 84.38 68 VAL A O 1
ATOM 539 N N . GLN A 1 69 ? -13.305 -7.629 4.698 1.00 85.19 69 GLN A N 1
ATOM 540 C CA . GLN A 1 69 ? -14.655 -7.171 4.370 1.00 85.19 69 GLN A CA 1
ATOM 541 C C . GLN A 1 69 ? -14.707 -5.640 4.338 1.00 85.19 69 GLN A C 1
ATOM 543 O O . GLN A 1 69 ? -13.958 -4.976 5.053 1.00 85.19 69 GLN A O 1
ATOM 548 N N . LEU A 1 70 ? -15.654 -5.066 3.586 1.00 81.88 70 LEU A N 1
ATOM 549 C CA . LEU A 1 70 ? -15.843 -3.607 3.507 1.00 81.88 70 LEU A CA 1
ATOM 550 C C . LEU A 1 70 ? -16.009 -2.945 4.888 1.00 81.88 70 LEU A C 1
ATOM 552 O O . LEU A 1 70 ? -15.552 -1.826 5.095 1.00 81.88 70 LEU A O 1
ATOM 556 N N . LYS A 1 71 ? -16.611 -3.661 5.846 1.00 85.31 71 LYS A N 1
ATOM 557 C CA . LYS A 1 71 ? -16.827 -3.198 7.227 1.00 85.31 71 LYS A CA 1
ATOM 558 C C . LYS A 1 71 ? -15.528 -3.035 8.020 1.00 85.31 71 LYS A C 1
ATOM 560 O O . LYS A 1 71 ? -15.440 -2.162 8.874 1.00 85.31 71 LYS A O 1
ATOM 565 N N . ASP A 1 72 ? -14.518 -3.849 7.726 1.00 86.44 72 ASP A N 1
ATOM 566 C CA . ASP A 1 72 ? -13.255 -3.865 8.466 1.00 86.44 72 ASP A CA 1
ATOM 567 C C . ASP A 1 72 ? -12.209 -2.908 7.876 1.00 86.44 72 ASP A C 1
ATOM 569 O O . ASP A 1 72 ? -11.158 -2.695 8.483 1.00 86.44 72 ASP A O 1
ATOM 573 N N . LEU A 1 73 ? -12.475 -2.303 6.711 1.00 84.19 73 LEU A N 1
ATOM 574 C CA . LEU A 1 73 ? -11.526 -1.415 6.030 1.00 84.19 73 LEU A CA 1
ATOM 575 C C . LEU A 1 73 ? -11.091 -0.227 6.892 1.00 84.19 73 LEU A C 1
ATOM 577 O O . LEU A 1 73 ? -9.922 0.151 6.863 1.00 84.19 73 LEU A O 1
ATOM 581 N N . GLU A 1 74 ? -11.996 0.337 7.690 1.00 84.50 74 GLU A N 1
ATOM 582 C CA . GLU A 1 74 ? -11.677 1.457 8.584 1.00 84.50 74 GLU A CA 1
ATOM 583 C C . GLU A 1 74 ? -10.696 1.057 9.683 1.00 84.50 74 GLU A C 1
ATOM 585 O O . GLU A 1 74 ? -9.748 1.787 9.969 1.00 84.50 74 GLU A O 1
ATOM 590 N N . LYS A 1 75 ? -10.852 -0.149 10.236 1.00 88.25 75 LYS A N 1
ATOM 591 C CA . LYS A 1 75 ? -9.925 -0.690 11.231 1.00 88.25 75 LYS A CA 1
ATOM 592 C C . LYS A 1 75 ? -8.528 -0.881 10.642 1.00 88.25 75 LYS A C 1
ATOM 594 O O . LYS A 1 75 ? -7.538 -0.541 11.284 1.00 88.25 75 LYS A O 1
ATOM 599 N N . TRP A 1 76 ? -8.441 -1.407 9.421 1.00 87.69 76 TRP A N 1
ATOM 600 C CA . TRP A 1 76 ? -7.158 -1.586 8.738 1.00 87.69 76 TRP A CA 1
ATOM 601 C C . TRP A 1 76 ? -6.488 -0.255 8.407 1.00 87.69 76 TRP A C 1
ATOM 603 O O . TRP A 1 76 ? -5.276 -0.142 8.566 1.00 87.69 76 TRP A O 1
ATOM 613 N N . GLN A 1 77 ? -7.256 0.763 8.018 1.00 85.25 77 GLN A N 1
ATOM 614 C CA .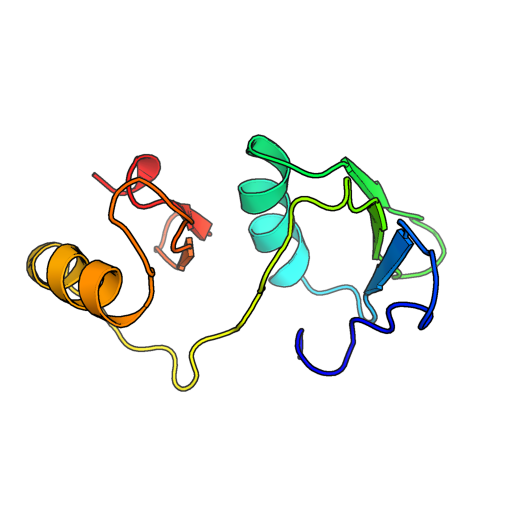 GLN A 1 77 ? -6.708 2.097 7.783 1.00 85.25 77 GLN A CA 1
ATOM 615 C C . GLN A 1 77 ? -6.115 2.721 9.034 1.00 85.25 77 GLN A C 1
ATOM 617 O O . GLN A 1 77 ? -4.978 3.173 8.982 1.00 85.25 77 GLN A O 1
ATOM 622 N N . ASN A 1 78 ? -6.820 2.655 10.159 1.00 87.31 78 ASN A N 1
ATOM 623 C CA . ASN A 1 78 ? -6.328 3.210 11.420 1.00 87.31 78 ASN A CA 1
ATOM 624 C C . ASN A 1 78 ? -5.053 2.538 11.927 1.00 87.31 78 ASN A C 1
ATOM 626 O O . ASN A 1 78 ? -4.249 3.170 12.604 1.00 87.31 78 ASN A O 1
ATOM 630 N N . ASN A 1 79 ? -4.866 1.260 11.604 1.00 87.00 79 ASN A N 1
ATOM 631 C CA . ASN A 1 79 ? -3.686 0.514 12.028 1.00 87.00 79 ASN A CA 1
ATOM 632 C C . ASN A 1 79 ? -2.479 0.724 11.104 1.00 87.00 79 ASN A C 1
ATOM 634 O O . ASN A 1 79 ? -1.343 0.584 11.550 1.00 87.00 79 ASN A O 1
ATOM 638 N N . LEU A 1 80 ? -2.713 0.973 9.813 1.00 84.81 80 LEU A N 1
ATOM 639 C CA . LEU A 1 80 ? -1.660 1.000 8.792 1.00 84.81 80 LEU A CA 1
ATOM 640 C C . LEU A 1 80 ? -1.242 2.413 8.394 1.00 84.81 80 LEU A C 1
ATOM 642 O O . LEU A 1 80 ? -0.086 2.622 8.027 1.00 84.81 80 LEU A O 1
ATOM 646 N N . LEU A 1 81 ? -2.174 3.364 8.422 1.00 84.38 81 LEU A N 1
ATOM 647 C CA . LEU A 1 81 ? -1.931 4.741 8.023 1.00 84.38 81 LEU A CA 1
ATOM 648 C C . LEU A 1 81 ? -1.734 5.617 9.264 1.00 84.38 81 LEU A C 1
ATOM 650 O O . LEU A 1 81 ? -2.481 5.489 10.231 1.00 84.38 81 LEU A O 1
ATOM 654 N N . PRO A 1 82 ? -0.766 6.548 9.244 1.00 84.25 82 PRO A N 1
ATOM 655 C CA . PRO A 1 82 ? -0.541 7.457 10.364 1.00 84.25 82 PRO A CA 1
ATOM 656 C C . PRO A 1 82 ? -1.667 8.494 10.527 1.00 84.25 82 PRO A C 1
ATOM 658 O O . PRO A 1 82 ? -1.786 9.099 11.588 1.00 84.25 82 PRO A O 1
ATOM 661 N N . SER A 1 83 ? -2.481 8.729 9.490 1.00 84.00 83 SER A N 1
ATOM 662 C CA . SER A 1 83 ? -3.650 9.616 9.526 1.00 84.00 83 SER A CA 1
ATOM 663 C C . SER A 1 83 ? -4.654 9.237 8.432 1.00 84.00 83 SER A C 1
ATOM 665 O O . SER A 1 83 ? -4.257 8.733 7.384 1.00 84.00 83 SER A O 1
ATOM 667 N N . TYR A 1 84 ? -5.944 9.531 8.631 1.00 77.31 84 TYR A N 1
ATOM 668 C CA . TYR A 1 84 ? -7.011 9.282 7.644 1.00 77.31 84 TYR A CA 1
ATOM 669 C C . TYR A 1 84 ? -6.805 10.014 6.314 1.00 77.31 84 TYR A C 1
ATOM 671 O O . TYR A 1 84 ? -7.229 9.527 5.271 1.00 77.31 84 TYR A O 1
ATOM 679 N N . GLN A 1 85 ? -6.171 11.188 6.352 1.00 78.81 85 GLN A N 1
ATOM 680 C CA . GLN A 1 85 ? -5.895 11.999 5.163 1.00 78.81 85 GLN A CA 1
ATOM 681 C C . GLN A 1 85 ? -4.549 11.635 4.513 1.00 78.81 85 GLN A C 1
ATOM 683 O O . GLN A 1 85 ? -4.189 12.200 3.482 1.00 78.81 85 GLN A O 1
ATOM 688 N N . PHE A 1 86 ? -3.774 10.728 5.120 1.00 74.56 86 PHE A N 1
ATOM 689 C CA . PHE A 1 86 ? -2.403 10.459 4.709 1.00 74.56 86 PHE A CA 1
ATOM 690 C C . PHE A 1 86 ? -2.183 9.001 4.306 1.00 74.56 86 PHE A C 1
ATOM 692 O O . PHE A 1 86 ? -2.212 8.095 5.138 1.00 74.56 86 PHE A O 1
ATOM 699 N N . GLY A 1 87 ? -1.840 8.811 3.031 1.00 74.25 87 GLY A N 1
ATOM 700 C CA . GLY A 1 87 ? -1.510 7.517 2.446 1.00 74.25 87 GLY A CA 1
ATOM 701 C C . GLY A 1 87 ? -2.732 6.742 1.956 1.00 74.25 87 GLY A C 1
ATOM 702 O O . GLY A 1 87 ? -3.880 7.079 2.236 1.00 74.25 87 GLY A O 1
ATOM 703 N N . PHE A 1 88 ? -2.468 5.690 1.185 1.00 79.88 88 PHE A N 1
ATOM 704 C CA . PHE A 1 88 ? -3.499 4.909 0.511 1.00 79.88 88 PHE A CA 1
ATOM 705 C C . PHE A 1 88 ? -3.259 3.420 0.731 1.00 79.88 88 PHE A C 1
ATOM 707 O O . PHE A 1 88 ? -2.119 2.959 0.808 1.00 79.88 88 PHE A O 1
ATOM 714 N N . ILE A 1 89 ? -4.352 2.664 0.823 1.00 83.81 89 ILE A N 1
ATOM 715 C CA . ILE A 1 89 ? -4.321 1.203 0.848 1.00 83.81 89 ILE A CA 1
ATOM 716 C C . ILE A 1 89 ? -4.850 0.712 -0.489 1.00 83.81 89 ILE A C 1
ATOM 718 O O . ILE A 1 89 ? -5.962 1.065 -0.883 1.00 83.81 89 ILE A O 1
ATOM 722 N N . VAL A 1 90 ? -4.055 -0.131 -1.143 1.00 83.94 90 VAL A N 1
ATOM 723 C CA . VAL A 1 90 ? -4.440 -0.814 -2.374 1.00 83.94 90 VAL A CA 1
ATOM 724 C C . VAL A 1 90 ? -4.942 -2.211 -2.025 1.00 83.94 90 VAL A C 1
ATOM 726 O O . VAL A 1 90 ? -4.249 -2.989 -1.365 1.00 83.94 90 VAL A O 1
ATOM 729 N N . LEU A 1 91 ? -6.142 -2.533 -2.488 1.00 85.88 91 LEU A N 1
ATOM 730 C CA . LEU A 1 91 ? -6.805 -3.818 -2.306 1.00 85.88 91 LEU A CA 1
ATOM 731 C C . LEU A 1 91 ? -6.804 -4.583 -3.627 1.00 85.88 91 LEU A C 1
ATOM 733 O O . LEU A 1 91 ? -6.882 -3.986 -4.698 1.00 85.88 91 LEU A O 1
ATOM 737 N N . THR A 1 92 ? -6.746 -5.911 -3.559 1.00 85.19 92 THR A N 1
ATOM 738 C CA . THR A 1 92 ? -6.989 -6.772 -4.721 1.00 85.19 92 THR A CA 1
ATOM 739 C C . THR A 1 92 ? -8.436 -7.242 -4.673 1.00 85.19 92 THR A C 1
ATOM 741 O O . THR A 1 92 ? -8.798 -8.037 -3.807 1.00 85.19 92 THR A O 1
ATOM 744 N N . THR A 1 93 ? -9.258 -6.753 -5.592 1.00 84.62 93 THR A N 1
ATOM 745 C CA . THR A 1 93 ? -10.631 -7.218 -5.807 1.00 84.62 93 THR A CA 1
ATOM 746 C C . THR A 1 93 ? -10.689 -8.079 -7.072 1.00 84.62 93 THR A C 1
ATOM 748 O O . THR A 1 93 ? -9.722 -8.168 -7.832 1.00 84.62 93 THR A O 1
ATOM 751 N N . SER A 1 94 ? -11.829 -8.722 -7.327 1.00 80.56 94 SER A N 1
ATOM 752 C CA . SER A 1 94 ? -12.067 -9.479 -8.567 1.00 80.56 94 SER A CA 1
ATOM 753 C C . SER A 1 94 ? -11.947 -8.622 -9.833 1.00 80.56 94 SER A C 1
ATOM 755 O O . SER A 1 94 ? -11.638 -9.151 -10.896 1.00 80.56 94 SER A O 1
ATOM 757 N N . ALA A 1 95 ? -12.157 -7.311 -9.718 1.00 79.19 95 ALA A N 1
ATOM 758 C CA . ALA A 1 95 ? -12.045 -6.357 -10.815 1.00 79.19 95 ALA A CA 1
ATOM 759 C C . ALA A 1 95 ? -10.648 -5.708 -10.927 1.00 79.19 95 ALA A C 1
ATOM 761 O O . ALA A 1 95 ? -10.413 -4.924 -11.843 1.00 79.19 95 ALA A O 1
ATOM 762 N N . GLY A 1 96 ? -9.703 -6.048 -10.041 1.00 81.75 96 GLY A N 1
ATOM 763 C CA . GLY A 1 96 ? -8.307 -5.613 -10.125 1.00 81.75 96 GLY A CA 1
ATOM 764 C C . GLY A 1 96 ? -7.770 -4.981 -8.841 1.00 81.75 96 GLY A C 1
ATOM 765 O O . GLY A 1 96 ? -8.294 -5.187 -7.749 1.00 81.75 96 GLY A O 1
ATOM 766 N N . PHE A 1 97 ? -6.673 -4.233 -8.970 1.00 84.81 97 PHE A N 1
ATOM 767 C CA . PHE A 1 97 ? -6.119 -3.443 -7.869 1.00 84.81 97 PHE A CA 1
ATOM 768 C C . PHE A 1 97 ? -6.886 -2.128 -7.756 1.00 84.81 97 PHE A C 1
ATOM 770 O O . PHE A 1 97 ? -7.051 -1.443 -8.761 1.00 84.81 97 PHE A O 1
ATOM 777 N N . MET A 1 98 ? -7.363 -1.799 -6.557 1.00 82.12 98 MET A N 1
ATOM 778 C CA . MET A 1 98 ? -8.251 -0.657 -6.317 1.00 82.12 98 MET A CA 1
ATOM 779 C C . MET A 1 98 ? -7.894 0.059 -5.019 1.00 82.12 98 MET A C 1
ATOM 781 O O . MET A 1 98 ? -7.467 -0.579 -4.053 1.00 82.12 98 MET A O 1
ATOM 785 N N . ASN A 1 99 ? -8.125 1.369 -4.975 1.00 77.88 99 ASN A N 1
ATOM 786 C CA . ASN A 1 99 ? -8.024 2.167 -3.749 1.00 77.88 99 ASN A CA 1
ATOM 787 C C . ASN A 1 99 ? -9.329 2.125 -2.933 1.00 77.88 99 ASN A C 1
ATOM 789 O O . ASN A 1 99 ? -10.383 1.794 -3.467 1.00 77.88 99 ASN A O 1
ATOM 793 N N . ARG A 1 100 ? -9.291 2.528 -1.650 1.00 72.88 100 ARG A N 1
ATOM 794 C CA . ARG A 1 100 ? -10.500 2.653 -0.793 1.00 72.88 100 ARG A CA 1
ATOM 795 C C . ARG A 1 100 ? -11.600 3.496 -1.452 1.00 72.88 100 ARG A C 1
ATOM 797 O O . ARG A 1 100 ? -12.766 3.142 -1.341 1.00 72.88 100 ARG A O 1
ATOM 804 N N . GLU A 1 101 ? -11.234 4.599 -2.104 1.00 72.31 101 GLU A N 1
ATOM 805 C CA . GLU A 1 101 ? -12.194 5.492 -2.772 1.00 72.31 101 GLU A CA 1
ATOM 806 C C . GLU A 1 101 ? -12.868 4.832 -3.979 1.00 72.31 101 GLU A C 1
ATOM 808 O O . GLU A 1 101 ? -14.056 5.033 -4.188 1.00 72.31 101 GLU A O 1
ATOM 813 N N . GLU A 1 102 ? -12.131 4.011 -4.732 1.00 70.75 102 GLU A N 1
ATOM 814 C CA . GLU A 1 102 ? -12.655 3.263 -5.884 1.00 70.75 102 GLU A CA 1
ATOM 815 C C . GLU A 1 102 ? -13.401 1.980 -5.461 1.00 70.75 102 GLU A C 1
ATOM 817 O O . GLU A 1 102 ? -14.175 1.435 -6.240 1.00 70.75 102 GLU A O 1
ATOM 822 N N . ALA A 1 103 ? -13.165 1.479 -4.243 1.00 64.81 103 ALA A N 1
ATOM 823 C CA . ALA A 1 103 ? -13.747 0.241 -3.715 1.00 64.81 103 ALA A CA 1
ATOM 824 C C . ALA A 1 103 ? -15.073 0.438 -2.952 1.0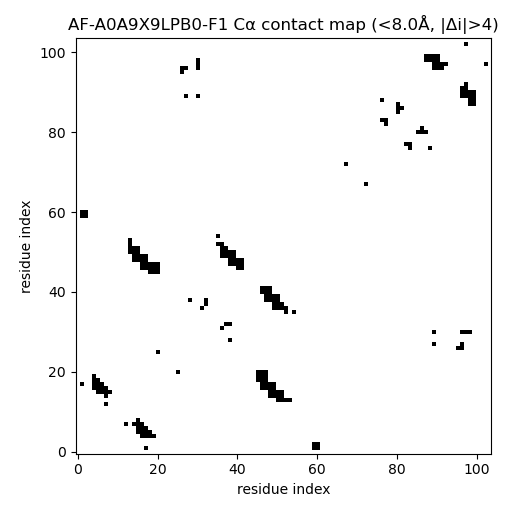0 64.81 103 ALA A C 1
ATOM 826 O O . ALA A 1 103 ? -15.598 -0.531 -2.396 1.00 64.81 103 ALA A O 1
ATOM 827 N N . ARG A 1 104 ? -15.574 1.674 -2.869 1.00 61.75 104 ARG A N 1
ATOM 828 C CA . ARG A 1 104 ? -16.839 2.023 -2.214 1.00 61.75 104 ARG A CA 1
ATOM 829 C C . ARG A 1 104 ? -17.986 2.017 -3.216 1.00 61.75 104 ARG A C 1
ATOM 831 O O . ARG A 1 104 ? -19.070 1.545 -2.814 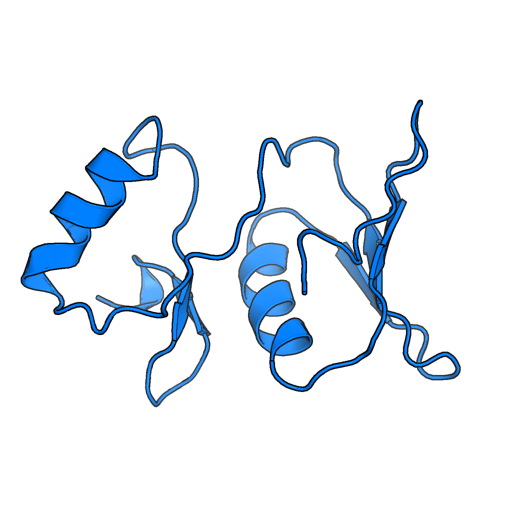1.00 61.75 104 ARG A O 1
#

Organism: Gulo gulo (NCBI:txid48420)

Mean predicted aligned error: 9.46 Å